Protein AF-A0A2V8QD25-F1 (afdb_monomer)

Foldseek 3Di:
DDQDDFDDQQDDDPNDGNPSSLLSQLVCVVVVNHDPPDDHDQPDCVDPNNVVCVVVVHHPVVSSVVD

Sequence (67 aa):
MQTQTPCSDYVETKGLIYFARMLDKIRMKATGKLPPGYFTGVEDPTHFDARCTRFLAVNYDELVDQT

Nearest PDB structures (foldseek):
  6c54-assembly1_B  TM=4.542E-01  e=5.506E+00  Zaire ebolavirus

Radius of gyration: 11.5 Å; Cα contacts (8 Å, |Δi|>4): 72; chains: 1; bounding box: 27×24×27 Å

Solvent-accessible surface area (backbone atoms only — not comparable to full-atom values): 4124 Å² total; per-residue (Å²): 130,85,65,57,79,62,57,60,62,78,43,65,49,97,90,30,61,35,54,53,25,48,53,42,46,49,43,25,50,76,70,71,41,52,50,92,89,69,90,81,60,59,90,48,72,84,35,66,52,24,46,51,30,59,74,70,72,48,61,64,70,62,48,57,78,74,97

pLDDT: mean 82.75, std 8.21, range [46.5, 89.5]

Mean predicted aligned error: 5.39 Å

Secondary structure (DSSP, 8-state):
---PPPPPTT--BTTBSSHHHHHHHHHHHHTT-PPTT---SSSSTTSHHHHHHHHHT--HHHHHHH-

Structure (mmCIF, N/CA/C/O backbone):
data_AF-A0A2V8QD25-F1
#
_entry.id   AF-A0A2V8QD25-F1
#
loop_
_atom_site.group_PDB
_atom_site.id
_atom_site.type_symbol
_atom_site.label_atom_id
_atom_site.label_alt_id
_atom_site.label_comp_id
_atom_site.label_asym_id
_atom_site.label_entity_id
_atom_site.label_seq_id
_atom_site.pdbx_PDB_ins_code
_atom_site.Cartn_x
_atom_site.Cartn_y
_atom_site.Cartn_z
_atom_site.occupancy
_atom_site.B_iso_or_equiv
_atom_site.auth_seq_id
_atom_site.auth_comp_id
_atom_site.auth_asym_id
_atom_site.auth_atom_id
_atom_site.pdbx_PDB_model_num
ATOM 1 N N . MET A 1 1 ? -14.315 13.489 13.941 1.00 46.50 1 MET A N 1
ATOM 2 C CA . MET A 1 1 ? -13.868 12.126 13.579 1.00 46.50 1 MET A CA 1
ATOM 3 C C . MET A 1 1 ? -12.348 12.147 13.585 1.00 46.50 1 MET A C 1
ATOM 5 O O . MET A 1 1 ? -11.796 13.037 12.955 1.00 46.50 1 MET A O 1
ATOM 9 N N . GLN A 1 2 ? -11.675 11.294 14.363 1.00 50.81 2 GLN A N 1
ATOM 10 C CA . GLN A 1 2 ? -10.206 11.264 14.385 1.00 50.81 2 GLN A CA 1
ATOM 11 C C . GLN A 1 2 ? -9.714 10.661 13.066 1.00 50.81 2 GLN A C 1
ATOM 13 O O . GLN A 1 2 ? -9.897 9.471 12.827 1.00 50.81 2 GLN A O 1
ATOM 18 N N . THR A 1 3 ? -9.146 11.486 12.192 1.00 54.94 3 THR A N 1
ATOM 19 C CA . THR A 1 3 ? -8.442 11.026 10.993 1.00 54.94 3 THR A CA 1
ATOM 20 C C . THR A 1 3 ? -7.101 10.463 11.437 1.00 54.94 3 THR A C 1
ATOM 22 O O . THR A 1 3 ? -6.237 11.215 11.890 1.00 54.94 3 THR A O 1
ATOM 25 N N . GLN A 1 4 ? -6.946 9.144 11.371 1.00 67.88 4 GLN A N 1
ATOM 26 C CA . GLN A 1 4 ? -5.687 8.494 11.707 1.00 67.88 4 GLN A CA 1
ATOM 27 C C . GLN A 1 4 ? -4.779 8.530 10.481 1.00 67.88 4 GLN A C 1
ATOM 29 O O . GLN A 1 4 ? -5.190 8.171 9.379 1.00 67.88 4 GLN A O 1
ATOM 34 N N . THR A 1 5 ? -3.558 9.024 10.660 1.00 76.44 5 THR A N 1
ATOM 35 C CA . THR A 1 5 ? -2.554 9.006 9.599 1.00 76.44 5 THR A CA 1
ATOM 36 C C . THR A 1 5 ? -2.145 7.554 9.352 1.00 76.44 5 THR A C 1
ATOM 38 O O . THR A 1 5 ? -1.884 6.852 10.335 1.00 76.44 5 THR A O 1
ATOM 41 N N . PRO A 1 6 ? -2.078 7.093 8.090 1.00 79.00 6 PRO A N 1
ATOM 42 C CA . PRO A 1 6 ? -1.550 5.769 7.795 1.00 79.00 6 PRO A CA 1
ATOM 43 C C . PRO A 1 6 ? -0.108 5.645 8.293 1.00 79.00 6 PRO A C 1
ATOM 45 O O . PRO A 1 6 ? 0.589 6.651 8.477 1.00 79.00 6 PRO A O 1
ATOM 48 N N . CYS A 1 7 ? 0.340 4.412 8.517 1.00 83.75 7 CYS A N 1
ATOM 49 C CA . CYS A 1 7 ? 1.678 4.158 9.034 1.00 83.75 7 CYS A CA 1
ATOM 50 C C . CYS A 1 7 ? 2.778 4.818 8.174 1.00 83.75 7 CYS A C 1
ATOM 52 O O . CYS A 1 7 ? 2.604 5.115 6.985 1.00 83.75 7 CYS A O 1
ATOM 54 N N . SER A 1 8 ? 3.938 5.065 8.788 1.00 84.12 8 SER A N 1
ATOM 55 C CA . SER A 1 8 ? 5.073 5.696 8.103 1.00 84.12 8 SER A CA 1
ATOM 56 C C . SER A 1 8 ? 5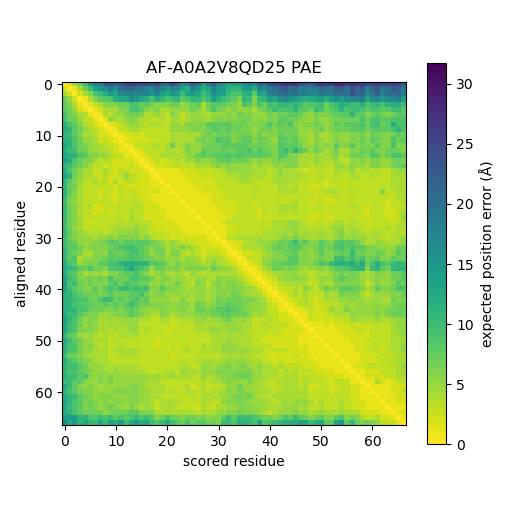.459 4.929 6.831 1.00 84.12 8 SER A C 1
ATOM 58 O 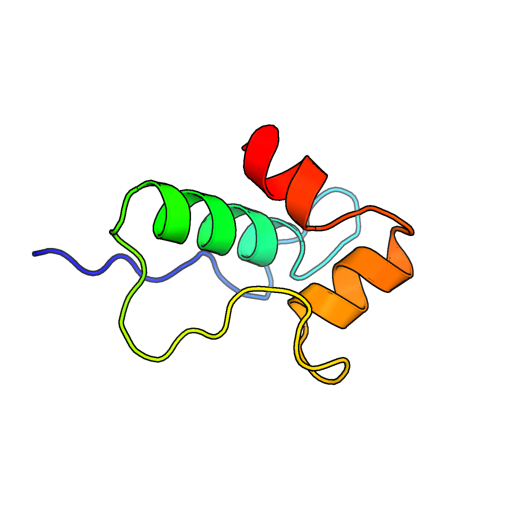O . SER A 1 8 ? 5.384 3.701 6.786 1.00 84.12 8 SER A O 1
ATOM 60 N N . ASP A 1 9 ? 5.896 5.657 5.801 1.00 78.69 9 ASP A N 1
ATOM 61 C CA . ASP A 1 9 ? 6.356 5.070 4.535 1.00 78.69 9 ASP A CA 1
ATOM 62 C C . ASP A 1 9 ? 7.585 4.169 4.733 1.00 78.69 9 ASP A C 1
ATOM 64 O O . ASP A 1 9 ? 7.781 3.224 3.977 1.00 78.69 9 ASP A O 1
ATOM 68 N N . TYR A 1 10 ? 8.368 4.425 5.787 1.00 83.69 10 TYR A N 1
ATOM 69 C CA . TYR A 1 10 ? 9.597 3.704 6.135 1.00 83.69 10 TYR A CA 1
ATOM 70 C C . TYR A 1 10 ? 9.375 2.437 6.966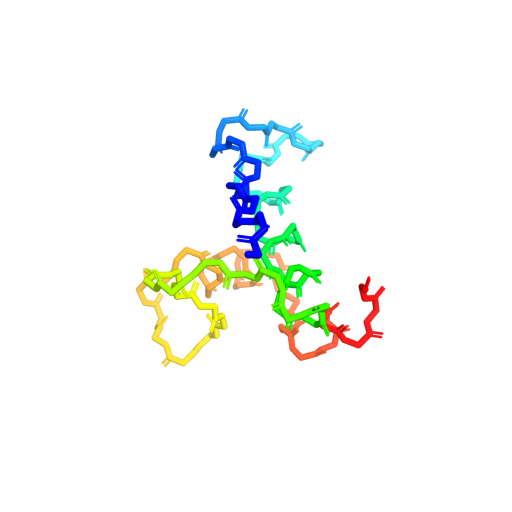 1.00 83.69 10 TYR A C 1
ATOM 72 O O . TYR A 1 10 ? 10.346 1.810 7.386 1.00 83.69 10 TYR A O 1
ATOM 80 N N . VAL A 1 11 ? 8.124 2.051 7.239 1.00 86.19 11 VAL A N 1
ATOM 81 C CA . VAL A 1 11 ? 7.860 0.781 7.923 1.00 86.19 11 VAL A CA 1
ATOM 82 C C . VAL A 1 11 ? 8.230 -0.364 6.985 1.00 86.19 11 VAL A C 1
ATOM 84 O O . VAL A 1 11 ? 7.537 -0.635 6.003 1.00 86.19 11 VAL A O 1
ATOM 87 N N . GLU A 1 12 ? 9.338 -1.029 7.298 1.00 86.88 12 GLU A N 1
ATOM 88 C CA . GLU A 1 12 ? 9.791 -2.212 6.585 1.00 86.88 12 GLU A CA 1
ATOM 89 C C . GLU A 1 12 ? 9.015 -3.445 7.058 1.00 86.88 12 GLU A C 1
ATOM 91 O O . GLU A 1 12 ? 8.883 -3.714 8.251 1.00 86.88 12 GLU A O 1
ATOM 96 N N . THR A 1 13 ? 8.500 -4.223 6.114 1.00 84.56 13 THR A N 1
ATOM 97 C CA . THR A 1 13 ? 7.892 -5.528 6.374 1.00 84.56 13 THR A CA 1
ATOM 98 C C . THR A 1 13 ? 8.583 -6.564 5.512 1.00 84.56 13 THR A C 1
ATOM 100 O O . THR A 1 13 ? 8.437 -6.549 4.294 1.00 84.56 13 THR A O 1
ATOM 103 N N . LYS A 1 14 ? 9.330 -7.478 6.144 1.00 83.69 14 LYS A N 1
ATOM 104 C CA . LYS A 1 14 ? 10.046 -8.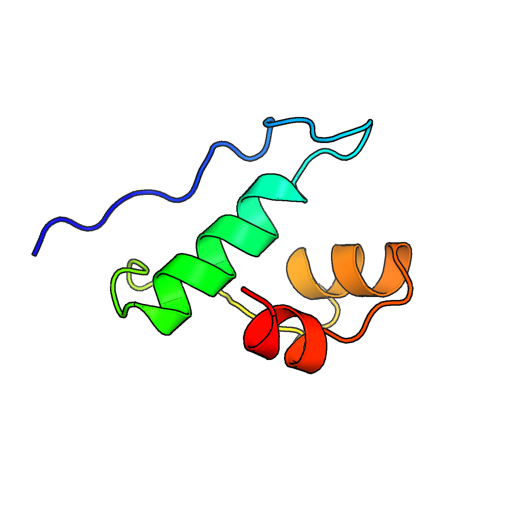567 5.456 1.00 83.69 14 LYS A CA 1
ATOM 105 C C . LYS A 1 14 ? 10.921 -8.073 4.281 1.00 83.69 14 LYS A C 1
ATOM 107 O O . LYS A 1 14 ? 10.903 -8.685 3.218 1.00 83.69 14 LYS A O 1
ATOM 112 N N . GLY A 1 15 ? 11.648 -6.963 4.443 1.00 83.88 15 GLY A N 1
ATOM 113 C CA . GLY A 1 15 ? 12.476 -6.382 3.376 1.00 83.88 15 GLY A CA 1
ATOM 114 C C . GLY A 1 15 ? 11.749 -5.427 2.424 1.00 83.88 15 GLY A C 1
ATOM 115 O O . GLY A 1 15 ? 12.380 -4.876 1.526 1.00 83.88 15 GLY A O 1
ATOM 116 N N . LEU A 1 16 ? 10.439 -5.213 2.592 1.00 84.88 16 LEU A N 1
ATOM 117 C CA . LEU A 1 16 ? 9.650 -4.303 1.761 1.00 84.88 16 LEU A CA 1
ATOM 118 C C . LEU A 1 16 ? 9.276 -3.045 2.532 1.00 84.88 16 LEU A C 1
ATOM 120 O O . LEU A 1 16 ? 8.526 -3.086 3.507 1.00 84.88 16 LEU A O 1
ATOM 124 N N . ILE A 1 17 ? 9.763 -1.915 2.039 1.00 86.31 17 ILE A N 1
ATOM 125 C CA . ILE A 1 17 ? 9.340 -0.581 2.462 1.00 86.31 17 ILE A CA 1
ATOM 126 C C . ILE A 1 17 ? 8.000 -0.270 1.771 1.00 86.3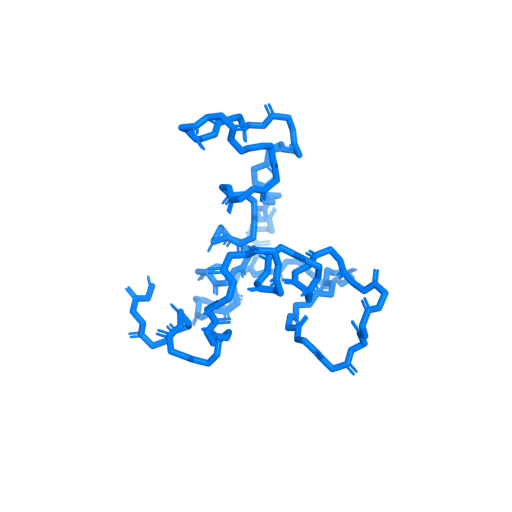1 17 ILE A C 1
ATOM 128 O O . ILE A 1 17 ? 7.732 -0.786 0.686 1.00 86.31 17 ILE A O 1
ATOM 132 N N . TYR A 1 18 ? 7.139 0.541 2.392 1.00 85.81 18 TYR A N 1
ATOM 133 C CA . TYR A 1 18 ? 5.804 0.927 1.899 1.00 85.81 18 TYR A CA 1
ATOM 134 C C . TYR A 1 18 ? 4.706 -0.155 1.934 1.00 85.81 18 TYR A C 1
ATOM 136 O O . TYR A 1 18 ? 3.526 0.189 2.015 1.00 85.81 18 TYR A O 1
ATOM 144 N N . PHE A 1 19 ? 5.042 -1.449 1.940 1.00 86.50 19 PHE A N 1
ATOM 145 C CA . PHE A 1 19 ? 4.042 -2.529 1.939 1.00 86.50 19 PHE A CA 1
ATOM 146 C C . PHE A 1 19 ? 3.065 -2.443 3.124 1.00 86.50 19 PHE A C 1
ATOM 148 O O . PHE A 1 19 ? 1.851 -2.520 2.939 1.00 86.50 19 PHE A O 1
ATOM 155 N N . ALA A 1 20 ? 3.579 -2.196 4.334 1.00 87.81 20 ALA A N 1
ATOM 156 C CA . ALA A 1 20 ? 2.743 -1.996 5.518 1.00 87.81 20 ALA A CA 1
ATOM 157 C C . ALA A 1 20 ? 1.757 -0.834 5.339 1.00 87.81 20 ALA A C 1
ATOM 159 O O . ALA A 1 20 ? 0.587 -0.955 5.697 1.00 87.81 20 ALA A O 1
ATOM 160 N N . ARG A 1 21 ? 2.211 0.268 4.729 1.00 88.81 21 ARG A N 1
ATOM 161 C CA . ARG A 1 21 ? 1.389 1.460 4.503 1.00 88.81 21 ARG A CA 1
ATOM 162 C C . ARG A 1 21 ? 0.294 1.219 3.480 1.00 88.81 21 ARG A C 1
ATOM 164 O O . ARG A 1 21 ? -0.812 1.721 3.657 1.00 88.81 21 ARG A O 1
ATOM 171 N N . MET A 1 22 ? 0.580 0.448 2.433 1.00 88.81 22 MET A N 1
ATOM 172 C CA . MET A 1 22 ? -0.429 0.044 1.457 1.00 88.81 22 MET A CA 1
ATOM 173 C C . MET A 1 22 ? -1.572 -0.719 2.146 1.00 88.81 22 MET A C 1
ATOM 175 O O . MET A 1 22 ? -2.733 -0.347 1.982 1.00 88.81 22 MET A O 1
ATOM 179 N N . LEU A 1 23 ? -1.253 -1.724 2.970 1.00 87.44 23 LEU A N 1
ATOM 180 C CA . LEU A 1 23 ? -2.260 -2.497 3.710 1.00 87.44 23 LEU A CA 1
ATOM 181 C C . LEU A 1 23 ? -3.029 -1.642 4.722 1.00 87.44 23 LEU A C 1
ATOM 183 O O . LEU A 1 23 ? -4.243 -1.775 4.853 1.00 87.44 23 LEU A O 1
ATOM 187 N N . ASP A 1 24 ? -2.340 -0.748 5.426 1.00 88.81 24 ASP A N 1
ATOM 188 C CA . ASP A 1 24 ? -2.968 0.139 6.404 1.00 88.81 24 ASP A CA 1
ATOM 189 C C . ASP A 1 24 ? -3.967 1.091 5.730 1.00 88.81 24 ASP A C 1
ATOM 191 O O . ASP A 1 24 ? -5.106 1.227 6.174 1.00 88.81 24 ASP A O 1
ATOM 195 N N . LYS A 1 25 ? -3.602 1.656 4.571 1.00 88.19 25 LYS A N 1
ATOM 196 C CA . LYS A 1 25 ? -4.517 2.458 3.746 1.00 88.19 25 LYS A CA 1
ATOM 197 C C . LYS A 1 25 ? -5.732 1.654 3.282 1.00 88.19 25 LYS A C 1
ATOM 199 O O . LYS A 1 25 ? -6.839 2.189 3.314 1.00 88.19 25 LYS A O 1
ATOM 204 N N . ILE A 1 26 ? -5.542 0.400 2.862 1.00 88.44 26 ILE A N 1
ATOM 205 C CA . ILE A 1 26 ? -6.639 -0.492 2.451 1.00 88.44 26 ILE A CA 1
ATOM 206 C C . ILE A 1 26 ? -7.610 -0.713 3.621 1.00 88.44 26 ILE A C 1
ATOM 208 O O . ILE A 1 26 ? -8.804 -0.446 3.487 1.00 88.44 26 ILE A O 1
ATOM 212 N N . ARG A 1 27 ? -7.099 -1.071 4.803 1.00 87.94 27 ARG A N 1
ATOM 213 C CA . ARG A 1 27 ? -7.907 -1.263 6.021 1.00 87.94 27 ARG A CA 1
ATOM 214 C C . ARG A 1 27 ? -8.619 0.014 6.463 1.00 87.94 27 ARG A C 1
ATOM 216 O O . ARG A 1 27 ? -9.786 -0.007 6.859 1.00 87.94 27 ARG A O 1
ATOM 223 N N . MET A 1 28 ? -7.943 1.159 6.385 1.00 86.88 28 MET A N 1
ATOM 224 C CA . MET A 1 28 ? -8.541 2.458 6.701 1.00 86.88 28 MET A CA 1
ATOM 225 C C . MET A 1 28 ? -9.636 2.846 5.703 1.00 86.88 28 MET A C 1
ATOM 227 O O . MET A 1 28 ? -10.636 3.439 6.106 1.00 86.88 28 MET A O 1
ATOM 231 N N . LYS A 1 29 ? -9.480 2.497 4.419 1.00 85.88 29 LYS A N 1
ATOM 232 C CA . LYS A 1 29 ? -10.515 2.686 3.395 1.00 85.88 29 LYS A CA 1
ATOM 233 C C . LYS A 1 29 ? -11.732 1.812 3.691 1.00 85.88 29 LYS A C 1
ATOM 235 O O . LYS A 1 29 ? -12.840 2.338 3.727 1.00 85.88 29 LYS A O 1
ATOM 240 N N . ALA A 1 30 ? -11.522 0.527 3.986 1.00 84.25 30 ALA A N 1
ATOM 241 C CA . ALA A 1 30 ? -12.590 -0.414 4.332 1.00 84.25 30 ALA A CA 1
ATOM 242 C C . ALA A 1 30 ? -13.369 0.018 5.588 1.00 84.25 30 ALA A C 1
ATOM 244 O O . ALA A 1 30 ? -14.590 -0.086 5.644 1.00 84.25 30 ALA A O 1
ATOM 245 N N . THR A 1 31 ? -12.675 0.577 6.583 1.00 85.12 31 THR A N 1
ATOM 246 C CA . THR A 1 31 ? -13.290 1.077 7.826 1.00 85.12 31 THR A CA 1
ATOM 247 C C . THR A 1 31 ? -13.818 2.515 7.737 1.00 85.12 31 THR A C 1
ATOM 249 O O . THR A 1 31 ? -14.336 3.031 8.729 1.00 85.12 31 THR A O 1
ATOM 252 N N . GLY A 1 32 ? -13.684 3.187 6.586 1.00 83.38 32 GLY A N 1
ATOM 253 C CA . GLY A 1 32 ? -14.132 4.571 6.385 1.00 83.38 32 GLY A CA 1
ATOM 254 C C . GLY A 1 32 ? -13.358 5.620 7.196 1.00 83.38 32 GLY A C 1
ATOM 255 O O . GLY A 1 32 ? -13.853 6.724 7.411 1.00 83.38 32 GLY A O 1
ATOM 256 N N . LYS A 1 33 ? -12.156 5.284 7.679 1.00 83.50 33 LYS A N 1
ATOM 257 C CA . LYS A 1 33 ? -11.299 6.155 8.507 1.00 83.50 33 LYS A CA 1
ATOM 258 C C . LYS A 1 33 ? -10.156 6.809 7.731 1.00 83.50 33 LYS A C 1
ATOM 260 O O . LYS A 1 33 ? -9.405 7.593 8.313 1.00 83.50 33 LYS A O 1
ATOM 265 N N . LEU A 1 34 ? -10.011 6.488 6.445 1.00 81.00 34 LEU A N 1
ATOM 266 C CA . LEU A 1 34 ? -8.968 7.052 5.597 1.00 81.00 34 LEU A CA 1
ATOM 267 C C . LEU A 1 34 ? -9.167 8.574 5.441 1.00 81.00 34 LEU A C 1
ATOM 269 O O . LEU A 1 34 ? -10.252 9.000 5.034 1.00 81.00 34 LEU A O 1
ATOM 273 N N . PRO A 1 35 ? -8.150 9.406 5.733 1.00 80.56 35 PRO A N 1
ATOM 274 C CA . PRO A 1 35 ? -8.268 10.847 5.557 1.00 80.56 35 PRO A CA 1
ATOM 275 C C . PRO A 1 35 ? -8.481 11.224 4.078 1.00 80.56 35 PRO A C 1
ATOM 277 O O . PRO A 1 35 ? -7.909 10.584 3.188 1.00 80.56 35 PRO A O 1
ATOM 280 N N . PRO A 1 36 ? -9.254 12.285 3.787 1.00 75.38 36 PRO A N 1
ATOM 281 C CA . PRO A 1 36 ? -9.401 12.787 2.425 1.00 75.38 36 PRO A CA 1
ATOM 282 C C . PRO A 1 36 ? -8.046 13.283 1.894 1.00 75.38 36 PRO A C 1
ATOM 284 O O . PRO A 1 36 ? -7.329 14.003 2.586 1.00 75.38 36 PRO A O 1
ATOM 287 N N . GLY A 1 37 ? -7.688 12.878 0.671 1.00 78.69 37 GLY A N 1
ATOM 288 C CA . GLY A 1 37 ? -6.410 13.216 0.022 1.00 78.69 37 GLY A CA 1
ATOM 289 C C . GLY A 1 37 ? -5.430 12.047 -0.134 1.00 78.69 37 GLY A C 1
ATOM 290 O O . GLY A 1 37 ? -4.428 12.186 -0.831 1.00 78.69 37 GLY A O 1
ATOM 291 N N . TYR A 1 38 ? -5.718 10.882 0.454 1.00 80.00 38 TYR A N 1
ATOM 292 C CA . TYR A 1 38 ? -4.950 9.663 0.196 1.00 80.00 38 TYR A CA 1
ATOM 293 C C . TYR A 1 38 ? -5.517 8.895 -1.001 1.00 80.00 38 TYR A C 1
ATOM 295 O O . TYR A 1 38 ? -6.649 8.416 -0.971 1.00 80.00 38 TYR A O 1
ATOM 303 N N . PHE A 1 39 ? -4.697 8.722 -2.036 1.00 78.50 39 PHE A N 1
ATOM 304 C CA . P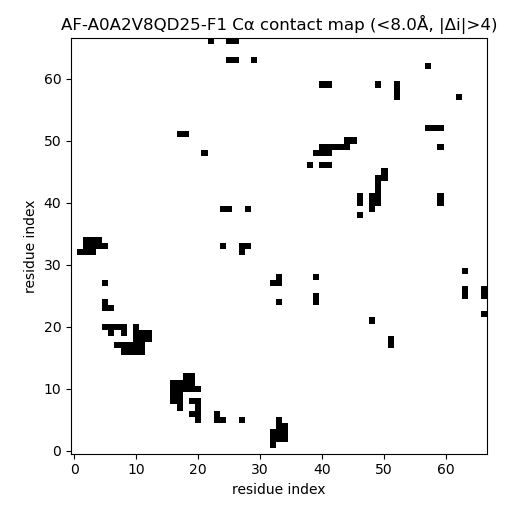HE A 1 39 ? -5.017 7.854 -3.169 1.00 78.50 39 PHE A CA 1
ATOM 305 C C . PHE A 1 39 ? -4.894 6.389 -2.763 1.00 78.50 39 PHE A C 1
ATOM 307 O O . PHE A 1 39 ? -3.915 6.009 -2.119 1.00 78.50 39 PHE A O 1
ATOM 314 N N . THR A 1 40 ? -5.874 5.571 -3.135 1.00 81.62 40 THR A N 1
ATOM 3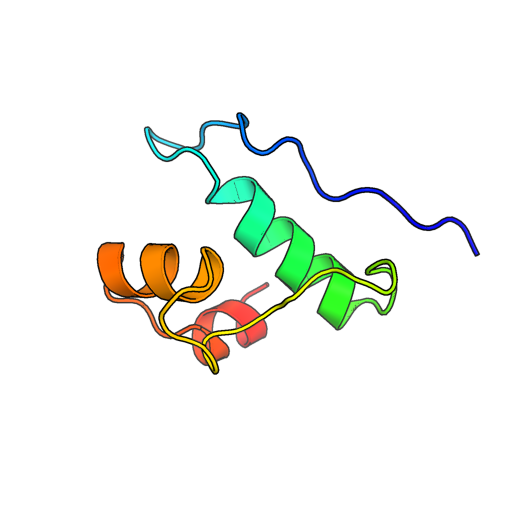15 C CA . THR A 1 40 ? -5.874 4.120 -2.904 1.00 81.62 40 THR A CA 1
ATOM 316 C C . THR A 1 40 ? -6.267 3.395 -4.176 1.00 81.62 40 THR A C 1
ATOM 318 O O . THR A 1 40 ? -7.215 3.811 -4.838 1.00 81.62 40 THR A O 1
ATOM 321 N N . GLY A 1 41 ? -5.578 2.298 -4.479 1.00 81.06 41 GLY A N 1
ATOM 322 C CA . GLY A 1 41 ? -5.910 1.432 -5.609 1.00 81.06 41 GLY A CA 1
ATOM 323 C C . GLY A 1 41 ? -4.912 1.485 -6.755 1.00 81.06 41 GLY A C 1
ATOM 324 O O . GLY A 1 41 ? -3.840 2.088 -6.660 1.00 81.06 41 GLY A O 1
ATOM 325 N N . VAL A 1 42 ? -5.287 0.809 -7.838 1.00 83.69 42 VAL A N 1
ATOM 326 C CA . VAL A 1 42 ? -4.421 0.527 -8.994 1.00 83.69 42 VAL A CA 1
ATOM 327 C C . VAL A 1 42 ? -4.858 1.229 -10.279 1.00 83.69 42 VAL A C 1
ATOM 329 O O . VAL A 1 42 ? -4.325 0.936 -11.343 1.00 83.69 42 VAL A O 1
ATOM 332 N N . GLU A 1 43 ? -5.807 2.165 -10.182 1.00 82.62 43 GLU A N 1
ATOM 333 C CA . GLU A 1 43 ? -6.346 2.907 -11.332 1.00 82.62 43 GLU A CA 1
ATOM 334 C C . GLU A 1 43 ? -5.266 3.706 -12.078 1.00 82.62 43 GLU A C 1
ATOM 336 O O . GLU A 1 43 ? -5.250 3.724 -13.307 1.00 82.62 43 GLU A O 1
ATOM 341 N N . ASP A 1 44 ? -4.336 4.323 -11.342 1.00 84.19 44 ASP A N 1
ATOM 342 C CA . ASP A 1 44 ? -3.166 4.990 -11.915 1.00 84.19 44 ASP A CA 1
ATOM 343 C C . ASP A 1 44 ? -1.908 4.119 -11.707 1.00 84.19 44 ASP A C 1
ATOM 345 O O . ASP A 1 44 ? -1.498 3.889 -10.561 1.00 84.19 44 ASP A O 1
ATOM 349 N N . PRO A 1 45 ? -1.237 3.666 -12.784 1.00 81.75 45 PRO A N 1
ATOM 350 C CA . PRO A 1 45 ? 0.005 2.892 -12.707 1.00 81.75 45 PRO A CA 1
ATOM 351 C C . PRO A 1 45 ? 1.160 3.622 -12.010 1.00 81.75 45 PRO A C 1
ATOM 353 O O . PRO A 1 45 ? 2.141 2.996 -11.595 1.00 81.75 45 PRO A O 1
ATOM 356 N N . THR A 1 46 ? 1.094 4.951 -11.915 1.00 83.81 46 THR A N 1
ATOM 357 C CA . THR A 1 46 ? 2.106 5.761 -11.242 1.00 83.81 46 THR A CA 1
ATOM 358 C C . THR A 1 46 ? 1.967 5.724 -9.724 1.00 83.81 46 THR A C 1
ATOM 360 O O . THR A 1 46 ? 2.974 5.967 -9.047 1.00 83.81 46 THR A O 1
ATOM 363 N N . HIS A 1 47 ? 0.796 5.346 -9.193 1.00 86.56 47 HIS A N 1
ATOM 364 C CA . HIS A 1 47 ? 0.571 5.192 -7.761 1.00 86.56 47 HIS A CA 1
ATOM 365 C C . HIS A 1 47 ? 1.489 4.132 -7.153 1.00 86.56 47 HIS A C 1
ATOM 367 O O . HIS A 1 47 ? 1.769 3.082 -7.734 1.00 86.56 47 HIS A O 1
ATOM 373 N N . PHE A 1 48 ? 1.925 4.390 -5.923 1.00 85.00 48 PHE A N 1
ATOM 374 C CA . PHE A 1 48 ? 2.762 3.447 -5.190 1.00 85.00 48 PHE A CA 1
ATOM 375 C C . PHE A 1 48 ? 2.049 2.119 -4.913 1.00 85.00 48 PHE A C 1
ATOM 377 O O . PHE A 1 48 ? 2.691 1.076 -5.000 1.00 85.00 48 PHE A O 1
ATOM 384 N N . ASP A 1 4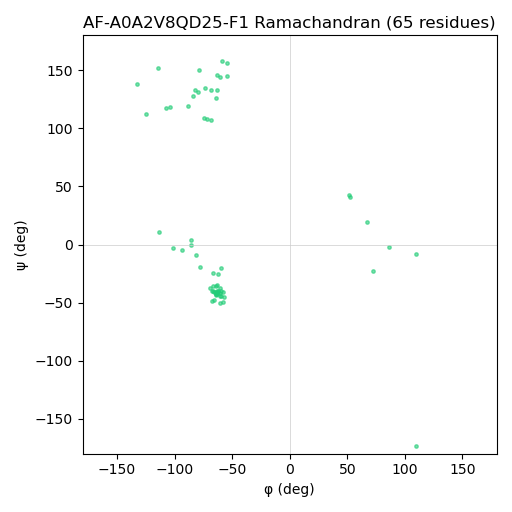9 ? 0.734 2.136 -4.667 1.00 86.38 49 ASP A N 1
ATOM 385 C CA . ASP A 1 49 ? -0.068 0.918 -4.486 1.00 86.38 49 ASP A CA 1
ATOM 386 C C . ASP A 1 49 ? -0.025 0.040 -5.758 1.00 86.38 49 ASP A C 1
ATOM 388 O O . ASP A 1 49 ? 0.227 -1.162 -5.675 1.00 86.38 49 ASP A O 1
ATOM 392 N N . ALA A 1 50 ? -0.160 0.645 -6.947 1.00 87.69 50 ALA A N 1
ATOM 393 C CA . ALA A 1 50 ? -0.039 -0.040 -8.240 1.00 87.69 50 ALA A CA 1
ATOM 394 C C . ALA A 1 50 ? 1.366 -0.607 -8.482 1.00 87.69 50 ALA A C 1
ATOM 396 O O . ALA A 1 50 ? 1.525 -1.741 -8.930 1.00 87.69 50 ALA A O 1
ATOM 397 N N . ARG A 1 51 ? 2.414 0.155 -8.148 1.00 89.50 51 ARG A N 1
ATOM 398 C CA . ARG A 1 51 ? 3.803 -0.319 -8.267 1.00 89.50 51 ARG A CA 1
ATOM 399 C C . ARG A 1 51 ? 4.098 -1.472 -7.309 1.00 89.50 51 ARG A C 1
ATOM 401 O O . ARG A 1 51 ? 4.776 -2.416 -7.704 1.00 89.50 51 ARG A O 1
ATOM 408 N N . CYS A 1 52 ? 3.599 -1.400 -6.075 1.00 88.25 52 CYS A N 1
ATOM 409 C CA . CYS A 1 52 ? 3.808 -2.421 -5.0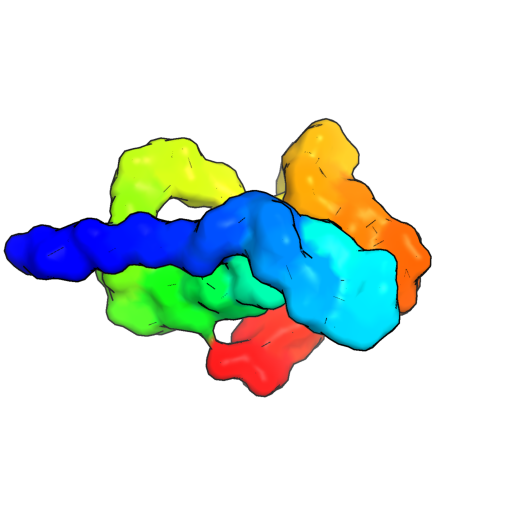52 1.00 88.25 52 CYS A CA 1
ATOM 410 C C . CYS A 1 52 ? 3.094 -3.729 -5.417 1.00 88.25 52 CYS A C 1
ATOM 412 O O . CYS A 1 52 ? 3.724 -4.784 -5.443 1.00 88.25 52 CYS A O 1
ATOM 414 N N . THR A 1 53 ? 1.815 -3.655 -5.796 1.00 88.31 53 THR A N 1
ATOM 415 C CA . THR A 1 53 ? 1.042 -4.822 -6.257 1.00 88.31 53 THR A CA 1
ATOM 416 C C . THR A 1 53 ? 1.621 -5.436 -7.530 1.00 88.31 53 THR A C 1
ATOM 418 O O . THR A 1 53 ? 1.764 -6.655 -7.606 1.00 88.31 53 THR A O 1
ATOM 421 N N . ARG A 1 54 ? 2.082 -4.615 -8.486 1.00 88.88 54 ARG A N 1
ATOM 422 C CA . ARG A 1 54 ? 2.801 -5.086 -9.681 1.00 88.88 54 ARG A CA 1
ATOM 423 C C . ARG A 1 54 ? 4.129 -5.767 -9.348 1.00 88.88 54 ARG A C 1
ATOM 425 O O . ARG A 1 54 ? 4.442 -6.784 -9.957 1.00 88.88 54 ARG A O 1
ATOM 432 N N . PHE A 1 55 ? 4.915 -5.215 -8.423 1.00 89.19 55 PHE A N 1
ATOM 433 C CA . PHE A 1 55 ? 6.182 -5.815 -7.988 1.00 89.19 55 PHE A CA 1
ATOM 434 C C . PHE A 1 55 ? 5.962 -7.181 -7.329 1.00 89.19 55 PHE A C 1
ATOM 436 O O . PHE A 1 55 ? 6.719 -8.114 -7.576 1.00 89.19 55 PHE A O 1
ATOM 443 N N . LEU A 1 56 ? 4.902 -7.300 -6.529 1.00 88.38 56 LEU A N 1
ATOM 444 C CA . LEU A 1 56 ? 4.519 -8.539 -5.854 1.00 88.38 56 LEU A CA 1
ATOM 445 C C . LEU A 1 56 ? 3.732 -9.510 -6.746 1.00 88.38 56 LEU A C 1
ATOM 447 O O . LEU A 1 56 ? 3.522 -10.648 -6.340 1.00 88.38 56 LEU A O 1
ATOM 451 N N . ALA A 1 57 ? 3.320 -9.079 -7.943 1.00 89.25 57 ALA A N 1
ATOM 452 C CA . ALA A 1 57 ? 2.449 -9.819 -8.857 1.00 89.25 57 ALA A CA 1
ATOM 453 C C . ALA A 1 57 ? 1.146 -10.311 -8.192 1.00 89.25 57 ALA A C 1
ATOM 455 O O . ALA A 1 57 ? 0.699 -11.432 -8.425 1.00 89.25 57 ALA A O 1
ATOM 456 N N . VAL A 1 58 ? 0.540 -9.460 -7.361 1.00 88.12 58 VAL A N 1
ATOM 457 C CA . VAL A 1 58 ? -0.710 -9.734 -6.629 1.00 88.12 58 VAL A CA 1
ATOM 458 C C . VAL A 1 58 ? -1.834 -8.825 -7.110 1.00 88.12 58 VAL A C 1
ATOM 460 O O . VAL A 1 58 ? -1.584 -7.699 -7.546 1.00 88.12 58 VAL A O 1
ATOM 463 N N . ASN A 1 59 ? -3.077 -9.294 -7.004 1.00 86.19 59 ASN A N 1
ATOM 464 C CA . ASN A 1 59 ? -4.244 -8.481 -7.317 1.00 86.19 59 ASN A CA 1
ATOM 465 C C . ASN A 1 59 ? -4.610 -7.579 -6.124 1.00 86.19 59 ASN A C 1
ATOM 467 O O . ASN A 1 59 ? -4.655 -8.025 -4.978 1.00 86.19 59 ASN A O 1
ATOM 471 N N . TYR A 1 60 ? -4.858 -6.297 -6.396 1.00 86.06 60 TYR A N 1
ATOM 472 C CA . TYR A 1 60 ? -5.275 -5.336 -5.378 1.00 86.06 60 TYR A CA 1
ATOM 473 C C . TYR A 1 60 ? -6.660 -5.656 -4.819 1.00 86.06 60 TYR A C 1
ATOM 475 O O . TYR A 1 60 ? -6.851 -5.556 -3.613 1.00 86.06 60 TYR A O 1
ATOM 483 N N . ASP A 1 61 ? -7.601 -6.076 -5.664 1.00 85.25 61 ASP A N 1
ATOM 484 C CA . ASP A 1 61 ? -8.971 -6.353 -5.223 1.00 85.25 61 ASP A CA 1
ATOM 485 C C . ASP A 1 61 ? -9.009 -7.577 -4.294 1.00 85.25 61 ASP A C 1
ATOM 487 O O . ASP A 1 61 ? -9.627 -7.537 -3.235 1.00 85.25 61 ASP A O 1
ATOM 491 N N . GLU A 1 62 ? -8.227 -8.617 -4.604 1.00 85.94 62 GLU A N 1
ATOM 492 C CA . GLU A 1 62 ? -8.068 -9.779 -3.716 1.00 85.94 62 GLU A CA 1
ATOM 493 C C . GLU A 1 62 ? -7.406 -9.406 -2.382 1.00 85.94 62 GLU A C 1
ATOM 495 O O . GLU A 1 62 ? -7.754 -9.954 -1.337 1.00 85.94 62 GLU A O 1
ATOM 500 N N . LEU A 1 63 ? -6.452 -8.467 -2.397 1.00 84.81 63 LEU A N 1
ATOM 501 C CA . LEU A 1 63 ? -5.845 -7.945 -1.173 1.00 84.81 63 LEU A CA 1
ATOM 502 C C . LEU A 1 63 ? -6.876 -7.214 -0.314 1.00 84.81 63 LEU A C 1
ATOM 504 O O . LEU A 1 63 ? -6.882 -7.417 0.898 1.00 84.81 63 LEU A O 1
ATOM 508 N N . VAL A 1 64 ? -7.731 -6.392 -0.929 1.00 86.06 64 VAL A N 1
ATOM 509 C CA . VAL A 1 64 ? -8.818 -5.680 -0.242 1.00 86.06 64 VAL A CA 1
ATOM 510 C C . VAL A 1 64 ? -9.782 -6.667 0.410 1.00 86.06 64 VAL A C 1
ATOM 512 O O . VAL A 1 64 ? -10.111 -6.486 1.576 1.00 86.06 64 VAL A O 1
ATOM 515 N N . ASP A 1 65 ? -10.162 -7.736 -0.287 1.00 84.94 65 ASP A N 1
ATOM 516 C CA . ASP A 1 65 ? -11.071 -8.753 0.256 1.00 84.94 65 ASP A CA 1
ATOM 517 C C . ASP A 1 65 ? -10.460 -9.559 1.419 1.00 84.94 65 ASP A C 1
ATOM 519 O O . ASP A 1 65 ? -11.185 -10.096 2.259 1.00 84.94 65 ASP A O 1
ATOM 523 N N . GLN A 1 66 ? -9.127 -9.655 1.489 1.00 79.12 66 GLN A N 1
ATOM 524 C CA . GLN A 1 66 ? -8.409 -10.374 2.547 1.00 79.12 66 GLN A CA 1
ATOM 525 C C . GLN A 1 66 ? -7.972 -9.506 3.739 1.00 79.12 66 GLN A C 1
ATOM 527 O O . GLN A 1 66 ? -7.405 -10.057 4.691 1.00 79.12 66 GLN A O 1
ATOM 532 N N . THR A 1 67 ? -8.179 -8.180 3.714 1.00 67.62 67 THR A N 1
ATOM 533 C CA . THR A 1 67 ? -7.704 -7.263 4.777 1.00 67.62 67 THR A CA 1
ATOM 534 C C . THR A 1 67 ? -8.785 -6.635 5.633 1.00 67.62 67 THR A C 1
ATOM 536 O O . THR A 1 67 ? -8.434 -6.381 6.813 1.00 67.62 67 THR A O 1
#